Protein AF-A0A846NCL8-F1 (afdb_monomer_lite)

Secondary structure (DSSP, 8-state):
------HHHHHHHTHHHHHHHHHHHHHHH-HHHHHHS-HHHHHHHHHHHHHHHHHHHTT---S-TTSGGGHHHHHHHHHHHHHHHHTT--HHHHHHHHHTHHHHHHHHHHHH-S-HHHHHHHS--

Sequence (125 aa):
MKFRLNTAQLLKEKREHLLETWKENIRATADRTFKLMTLDQFDEETESFVTEFVTAISSENFEDITGPEYQKLVTMLGKISASRAEQGFTPKETSFFIMSFKEAVNKYIGQHVKEPKKMAAEIMI

pLDDT: mean 83.79, std 16.67, range [31.17, 96.94]

Radius of gyration: 15.42 Å; chains: 1; bounding box: 34×25×48 Å

Foldseek 3Di:
DDPPPLLLVLLVVCLVVLLVVLLVLCVVPPPPVPVLDPPVRVSVLSSQLSVLVSQLCNVVPPPDCVDPSNPSNVVSLVVLVVVCVVSPHDPVSSCCSVCSSVVSSLVSVVVVDPDPVVSVVVVPD

Structure (mmCIF, N/CA/C/O backbone):
data_AF-A0A846NCL8-F1
#
_entry.id   AF-A0A846NCL8-F1
#
loop_
_atom_site.group_PDB
_atom_site.id
_atom_site.type_symbol
_atom_site.label_atom_id
_atom_site.label_alt_id
_atom_site.label_comp_id
_atom_site.label_asym_id
_atom_site.label_entity_id
_atom_site.label_seq_id
_atom_site.pdbx_PDB_ins_code
_atom_site.Cartn_x
_atom_site.Cartn_y
_atom_site.Cartn_z
_atom_site.occupancy
_atom_site.B_iso_or_equiv
_atom_site.auth_seq_id
_atom_site.auth_comp_id
_atom_site.auth_asym_id
_atom_site.auth_atom_id
_atom_site.pdbx_PDB_model_num
ATOM 1 N N . MET A 1 1 ? -18.425 -3.274 30.231 1.00 31.17 1 MET A N 1
ATOM 2 C CA . MET A 1 1 ? -17.929 -2.385 29.161 1.00 31.17 1 MET A CA 1
ATOM 3 C C . MET A 1 1 ? -17.108 -3.231 28.191 1.00 31.17 1 MET A C 1
ATOM 5 O O . MET A 1 1 ? -15.997 -3.615 28.527 1.00 31.17 1 MET A O 1
ATOM 9 N N . LYS A 1 2 ? -17.693 -3.667 27.065 1.00 33.72 2 LYS A N 1
ATOM 10 C CA . LYS A 1 2 ? -16.961 -4.431 26.039 1.00 33.72 2 LYS A CA 1
ATOM 11 C C . LYS A 1 2 ? -16.133 -3.423 25.242 1.00 33.72 2 LYS A C 1
ATOM 13 O O . LYS A 1 2 ? -16.725 -2.591 24.564 1.00 33.72 2 LYS A O 1
ATOM 18 N N . PHE A 1 3 ? -14.806 -3.472 25.340 1.00 36.97 3 PHE A N 1
ATOM 19 C CA . PHE A 1 3 ? -13.937 -2.797 24.376 1.00 36.97 3 PHE A CA 1
ATOM 20 C C . PHE A 1 3 ? -14.231 -3.414 23.003 1.00 36.97 3 PHE A C 1
ATOM 22 O O . PHE A 1 3 ? -13.807 -4.533 22.725 1.00 36.97 3 PHE A O 1
ATOM 29 N N . ARG A 1 4 ? -15.031 -2.737 22.175 1.00 45.59 4 ARG A N 1
ATOM 30 C CA . ARG A 1 4 ? -15.033 -3.004 20.738 1.00 45.59 4 ARG A CA 1
ATOM 31 C C . ARG A 1 4 ? -13.761 -2.346 20.220 1.00 45.59 4 ARG A C 1
ATOM 33 O O . ARG A 1 4 ? -13.677 -1.124 20.213 1.00 45.59 4 ARG A O 1
ATOM 40 N N . LEU A 1 5 ? -12.747 -3.142 19.893 1.00 54.50 5 LEU A N 1
ATOM 41 C CA . LEU A 1 5 ? -11.644 -2.649 19.077 1.00 54.50 5 LEU A CA 1
ATOM 42 C C . LEU A 1 5 ? -12.257 -2.243 17.736 1.00 54.50 5 LEU A C 1
ATOM 44 O O . LEU A 1 5 ? -12.775 -3.091 17.017 1.00 54.50 5 LEU A O 1
ATOM 48 N N . ASN A 1 6 ? -12.267 -0.947 17.442 1.00 75.88 6 ASN A N 1
ATOM 49 C CA . ASN A 1 6 ? -12.608 -0.471 16.114 1.00 75.88 6 ASN A CA 1
ATOM 50 C C . ASN A 1 6 ? -11.361 -0.670 15.243 1.00 75.88 6 ASN A C 1
ATOM 52 O O . ASN A 1 6 ? -10.399 0.092 15.344 1.00 75.88 6 ASN A O 1
ATOM 56 N N . THR A 1 7 ? -11.352 -1.741 14.447 1.00 77.38 7 THR A N 1
ATOM 57 C CA . THR A 1 7 ? -10.232 -2.100 13.565 1.00 77.38 7 THR A CA 1
ATOM 58 C C . THR A 1 7 ? -9.860 -0.947 12.635 1.00 77.38 7 THR A C 1
ATOM 60 O O . THR A 1 7 ? -8.677 -0.680 12.442 1.00 77.38 7 THR A O 1
ATOM 63 N N . ALA A 1 8 ? -10.845 -0.208 12.120 1.00 82.94 8 ALA A N 1
ATOM 64 C CA . ALA A 1 8 ? -10.588 0.936 11.258 1.00 82.94 8 ALA A CA 1
ATOM 65 C C . ALA A 1 8 ? -9.894 2.077 12.012 1.00 82.94 8 ALA A C 1
ATOM 67 O O . ALA A 1 8 ? -8.906 2.627 11.526 1.00 82.94 8 ALA A O 1
ATOM 68 N N . GLN A 1 9 ? -10.346 2.385 13.231 1.00 85.31 9 GLN A N 1
ATOM 69 C CA . GLN A 1 9 ? -9.696 3.382 14.081 1.00 85.31 9 GLN A CA 1
ATOM 70 C C . GLN A 1 9 ? -8.257 2.979 14.430 1.00 85.31 9 GLN A C 1
ATOM 72 O O . GLN A 1 9 ? -7.345 3.793 14.299 1.00 85.31 9 GLN A O 1
ATOM 77 N N . LEU A 1 10 ? -8.043 1.716 14.808 1.00 86.00 10 LEU A N 1
ATOM 78 C CA . LEU A 1 10 ? -6.721 1.181 15.126 1.00 86.00 10 LEU A CA 1
ATOM 79 C C . LEU A 1 10 ? -5.758 1.318 13.934 1.00 86.00 10 LEU A C 1
ATOM 81 O O . LEU A 1 10 ? -4.641 1.808 14.094 1.00 86.00 10 LEU A O 1
ATOM 85 N N . LEU A 1 11 ? -6.182 0.901 12.737 1.00 86.56 11 LEU A N 1
ATOM 86 C CA . LEU A 1 11 ? -5.354 0.982 11.531 1.00 86.56 11 LEU A CA 1
ATOM 87 C C . LEU A 1 11 ? -5.119 2.437 11.100 1.00 86.56 11 LEU A C 1
ATOM 89 O O . LEU A 1 11 ? -4.022 2.776 10.656 1.00 86.56 11 LEU A O 1
ATOM 93 N N . LYS A 1 12 ? -6.100 3.323 11.305 1.00 88.94 12 LYS A N 1
ATOM 94 C CA . LYS A 1 12 ? -5.969 4.761 11.042 1.00 88.94 12 LYS A CA 1
ATOM 95 C C . LYS A 1 12 ? -4.942 5.435 11.945 1.00 88.94 12 LYS A C 1
ATOM 97 O O . LYS A 1 12 ? -4.101 6.179 11.448 1.00 88.94 12 LYS A O 1
ATOM 102 N N . GLU A 1 13 ? -4.969 5.155 13.246 1.00 89.75 13 GLU A N 1
ATOM 103 C CA . GLU A 1 13 ? -4.003 5.690 14.219 1.00 89.75 13 GLU A CA 1
ATOM 104 C C . GLU A 1 13 ? -2.565 5.223 13.944 1.00 89.75 13 GLU A C 1
ATOM 106 O O . GLU A 1 13 ? -1.605 5.794 14.462 1.00 89.75 13 GLU A O 1
ATOM 111 N N . LYS A 1 14 ? -2.405 4.153 13.159 1.00 89.75 14 LYS A N 1
ATOM 112 C CA . LYS A 1 14 ? -1.147 3.405 13.025 1.00 89.75 14 LYS A CA 1
ATOM 113 C C . LYS A 1 14 ? -0.690 3.277 11.583 1.00 89.75 14 LYS A C 1
ATOM 115 O O . LYS A 1 14 ? 0.220 2.506 11.288 1.00 89.75 14 LYS A O 1
ATOM 120 N N . ARG A 1 15 ? -1.277 4.092 10.706 1.00 92.88 15 ARG A N 1
ATOM 121 C CA . ARG A 1 15 ? -0.999 4.165 9.271 1.00 92.88 15 ARG A CA 1
ATOM 122 C C . ARG A 1 15 ? 0.497 4.224 8.958 1.00 92.88 15 ARG A C 1
ATOM 124 O O . ARG A 1 15 ? 0.965 3.450 8.136 1.00 92.88 15 ARG A O 1
ATOM 131 N N . GLU A 1 16 ? 1.240 5.105 9.626 1.00 93.44 16 GLU A N 1
ATOM 132 C CA . GLU A 1 16 ? 2.687 5.269 9.402 1.00 93.44 16 GLU A CA 1
ATOM 133 C C . GLU A 1 16 ? 3.465 4.004 9.769 1.00 93.44 16 GLU A C 1
ATOM 135 O O . GLU A 1 16 ? 4.309 3.543 9.010 1.00 93.44 16 GLU A O 1
ATOM 140 N N . HIS A 1 17 ? 3.127 3.376 10.895 1.00 91.12 17 HIS A N 1
ATOM 141 C CA . HIS A 1 17 ? 3.783 2.140 11.308 1.00 91.12 17 HIS A CA 1
ATOM 142 C C . HIS A 1 17 ? 3.468 0.969 10.365 1.00 91.12 17 HIS A C 1
ATOM 144 O O . HIS A 1 17 ? 4.347 0.153 10.083 1.00 91.12 17 HIS A O 1
ATOM 150 N N . LEU A 1 18 ? 2.228 0.887 9.867 1.00 92.44 18 LEU A N 1
ATOM 151 C CA . LEU A 1 18 ? 1.822 -0.097 8.860 1.00 92.44 18 LEU A CA 1
ATOM 152 C C . LEU A 1 18 ? 2.582 0.103 7.548 1.00 92.44 18 LEU A C 1
ATOM 154 O O . LEU A 1 18 ? 3.066 -0.876 6.986 1.00 92.44 18 LEU A O 1
ATOM 158 N N . LEU A 1 19 ? 2.697 1.353 7.091 1.00 95.75 19 LEU A N 1
ATOM 159 C CA . LEU A 1 19 ? 3.434 1.715 5.886 1.00 95.75 19 LEU A CA 1
ATOM 160 C C . LEU A 1 19 ? 4.900 1.295 5.995 1.00 95.75 19 LEU A C 1
ATOM 162 O O . LEU A 1 19 ? 5.378 0.559 5.137 1.00 95.75 19 LEU A O 1
ATOM 166 N N . GLU A 1 20 ? 5.588 1.693 7.066 1.00 94.56 20 GLU A N 1
ATOM 167 C CA . GLU A 1 20 ? 7.001 1.350 7.252 1.00 94.56 20 GLU A CA 1
ATOM 168 C C . GLU A 1 20 ? 7.208 -0.160 7.382 1.00 94.56 20 GLU A C 1
ATOM 170 O O . GLU A 1 20 ? 8.048 -0.726 6.686 1.00 94.56 20 GLU A O 1
ATOM 175 N N . THR A 1 21 ? 6.372 -0.845 8.172 1.00 93.06 21 THR A N 1
ATOM 176 C CA . THR A 1 21 ? 6.431 -2.313 8.299 1.00 93.06 21 THR A CA 1
ATOM 177 C C . THR A 1 21 ? 6.250 -2.996 6.943 1.00 93.06 21 THR A C 1
ATOM 179 O O . THR A 1 21 ? 6.938 -3.965 6.626 1.00 93.06 21 THR A O 1
ATOM 182 N N . TRP A 1 22 ? 5.315 -2.512 6.126 1.00 95.12 22 TRP A N 1
ATOM 183 C CA . TRP A 1 22 ? 5.074 -3.074 4.805 1.00 95.12 22 TRP A CA 1
ATOM 184 C C . TRP A 1 22 ? 6.241 -2.805 3.850 1.00 95.12 22 TRP A C 1
ATOM 186 O O . TRP A 1 22 ? 6.714 -3.737 3.193 1.00 95.12 22 TRP A O 1
ATOM 196 N N . LYS A 1 23 ? 6.763 -1.570 3.827 1.00 93.25 23 LYS A N 1
ATOM 197 C CA . LYS A 1 23 ? 7.934 -1.203 3.023 1.00 93.25 23 LYS A CA 1
ATOM 198 C C . LYS A 1 23 ? 9.146 -2.069 3.390 1.00 93.25 23 LYS A C 1
ATOM 200 O O . LYS A 1 23 ? 9.816 -2.589 2.498 1.00 93.25 23 LYS A O 1
ATOM 205 N N . GLU A 1 24 ? 9.406 -2.278 4.681 1.00 91.94 24 GLU A N 1
ATOM 206 C CA . GLU A 1 24 ? 10.461 -3.170 5.183 1.00 91.94 24 GLU A CA 1
ATOM 207 C C . GLU A 1 24 ? 10.267 -4.625 4.729 1.00 91.94 24 GLU A C 1
ATOM 209 O O . GLU A 1 24 ? 11.208 -5.237 4.218 1.00 91.94 24 GLU A O 1
ATOM 214 N N . ASN A 1 25 ? 9.051 -5.169 4.844 1.00 89.56 25 ASN A N 1
ATOM 215 C CA . ASN A 1 25 ? 8.749 -6.538 4.417 1.00 89.56 25 ASN A CA 1
ATOM 216 C C . ASN A 1 25 ? 8.988 -6.741 2.914 1.00 89.56 25 ASN A C 1
ATOM 218 O O . ASN A 1 25 ? 9.571 -7.752 2.512 1.00 89.56 25 ASN A O 1
ATOM 222 N N . ILE A 1 26 ? 8.582 -5.781 2.074 1.00 89.75 26 ILE A N 1
ATOM 223 C CA . ILE A 1 26 ? 8.835 -5.846 0.629 1.00 89.75 26 ILE A CA 1
ATOM 224 C C . ILE A 1 26 ? 10.344 -5.778 0.367 1.00 89.75 26 ILE A C 1
ATOM 226 O O . ILE A 1 26 ? 10.862 -6.631 -0.354 1.00 89.75 26 ILE A O 1
ATOM 230 N N . ARG A 1 27 ? 11.074 -4.836 0.990 1.00 88.69 27 ARG A N 1
ATOM 231 C CA . ARG A 1 27 ? 12.548 -4.716 0.876 1.00 88.69 27 ARG A CA 1
ATOM 232 C C . ARG A 1 27 ? 13.276 -6.012 1.231 1.00 88.69 27 ARG A C 1
ATOM 234 O O . ARG A 1 27 ? 14.260 -6.347 0.582 1.00 88.69 27 ARG A O 1
ATOM 241 N N . ALA A 1 28 ? 12.772 -6.763 2.207 1.00 86.50 28 ALA A N 1
ATOM 242 C CA . ALA A 1 28 ? 13.361 -8.031 2.626 1.00 86.50 28 ALA A CA 1
ATOM 243 C C . ALA A 1 28 ? 13.059 -9.218 1.688 1.00 86.50 28 ALA A C 1
ATOM 245 O O . ALA A 1 28 ? 13.800 -10.200 1.702 1.00 86.50 28 ALA A O 1
ATOM 246 N N . THR A 1 29 ? 11.978 -9.168 0.900 1.00 80.19 29 THR A N 1
ATOM 247 C CA . THR A 1 29 ? 11.443 -10.352 0.193 1.00 80.19 29 THR A CA 1
ATOM 248 C C . THR A 1 29 ? 11.344 -10.208 -1.329 1.00 80.19 29 THR A C 1
ATOM 250 O O . THR A 1 29 ? 11.250 -11.219 -2.025 1.00 80.19 29 THR A O 1
ATOM 253 N N . ALA A 1 30 ? 11.390 -8.988 -1.873 1.00 75.44 30 ALA A N 1
ATOM 254 C CA . ALA A 1 30 ? 10.991 -8.699 -3.252 1.00 75.44 30 ALA A CA 1
ATOM 255 C C . ALA A 1 30 ? 12.124 -8.133 -4.135 1.00 75.44 30 ALA A C 1
ATOM 257 O O . ALA A 1 30 ? 11.963 -7.100 -4.783 1.00 75.44 30 ALA A O 1
ATOM 258 N N . ASP A 1 31 ? 13.263 -8.829 -4.216 1.00 75.94 31 ASP A N 1
ATOM 259 C CA . ASP A 1 31 ? 14.458 -8.375 -4.961 1.00 75.94 31 ASP A CA 1
ATOM 260 C C . ASP A 1 31 ? 14.176 -8.027 -6.442 1.00 75.94 31 ASP A C 1
ATOM 262 O O . ASP A 1 31 ? 14.647 -7.014 -6.957 1.00 75.94 31 ASP A O 1
ATOM 266 N N . ARG A 1 32 ? 13.342 -8.809 -7.145 1.00 79.81 32 ARG A N 1
ATOM 267 C CA . ARG A 1 32 ? 12.972 -8.502 -8.543 1.00 79.81 32 ARG A CA 1
ATOM 268 C C . ARG A 1 32 ? 12.027 -7.304 -8.666 1.00 79.81 32 ARG A C 1
ATOM 270 O O . ARG A 1 32 ? 12.155 -6.543 -9.621 1.00 79.81 32 ARG A O 1
ATOM 277 N N . THR A 1 33 ? 11.131 -7.101 -7.703 1.00 77.00 33 THR A N 1
ATOM 278 C CA . THR A 1 33 ? 10.207 -5.958 -7.694 1.00 77.00 33 THR A CA 1
ATOM 279 C C . THR A 1 33 ? 10.971 -4.637 -7.650 1.00 77.00 33 THR A C 1
ATOM 281 O O . THR A 1 33 ? 10.665 -3.747 -8.435 1.00 77.00 33 THR A O 1
ATOM 284 N N . PHE A 1 34 ? 12.029 -4.536 -6.836 1.00 78.06 34 PHE A N 1
ATOM 285 C CA . PHE A 1 34 ? 12.898 -3.347 -6.809 1.00 78.06 34 PHE A CA 1
ATOM 286 C C . PHE A 1 34 ? 13.759 -3.168 -8.058 1.00 78.06 34 PHE A C 1
ATOM 288 O O . PHE A 1 34 ? 14.213 -2.064 -8.330 1.00 78.06 34 PHE A O 1
ATOM 295 N N . LYS A 1 35 ? 13.997 -4.227 -8.839 1.00 83.50 35 LYS A N 1
ATOM 296 C CA . LYS A 1 35 ? 14.736 -4.115 -10.107 1.00 83.50 35 LYS A CA 1
ATOM 297 C C . LYS A 1 35 ? 13.890 -3.519 -11.229 1.00 83.50 35 LYS A C 1
ATOM 299 O O . LYS A 1 35 ? 14.447 -2.935 -12.151 1.00 83.50 35 LYS A O 1
ATOM 304 N N . LEU A 1 36 ? 12.572 -3.701 -11.173 1.00 86.75 36 LEU A N 1
ATOM 305 C CA . LEU A 1 36 ? 11.634 -3.239 -12.201 1.00 86.75 36 LEU A CA 1
ATOM 306 C C . LEU A 1 36 ? 10.932 -1.922 -11.834 1.00 86.75 36 LEU A C 1
ATOM 308 O O . LEU A 1 36 ? 10.197 -1.383 -12.652 1.00 86.75 36 LEU A O 1
ATOM 312 N N . MET A 1 37 ? 11.144 -1.415 -10.620 1.00 89.44 37 MET A N 1
ATOM 313 C CA . MET A 1 37 ? 10.469 -0.246 -10.062 1.00 89.44 37 MET A CA 1
ATOM 314 C C . MET A 1 37 ? 11.498 0.751 -9.528 1.00 89.44 37 MET A C 1
ATOM 316 O O . MET A 1 37 ? 12.485 0.357 -8.910 1.00 89.44 37 MET A O 1
ATOM 320 N N . THR A 1 38 ? 11.257 2.047 -9.720 1.00 90.19 38 THR A N 1
ATOM 321 C CA . THR A 1 38 ? 12.087 3.090 -9.099 1.00 90.19 38 THR A CA 1
ATOM 322 C C . THR A 1 38 ? 11.747 3.253 -7.615 1.00 90.19 38 THR A C 1
ATOM 324 O O . THR A 1 38 ? 10.647 2.920 -7.180 1.00 90.19 38 THR A O 1
ATOM 327 N N . LEU A 1 39 ? 12.674 3.791 -6.817 1.00 90.12 39 LEU A N 1
ATOM 328 C CA . LEU A 1 39 ? 12.393 4.078 -5.404 1.00 90.12 39 LEU A CA 1
ATOM 329 C C . LEU A 1 39 ? 11.232 5.069 -5.244 1.00 90.12 39 LEU A C 1
ATOM 331 O O . LEU A 1 39 ? 10.343 4.822 -4.438 1.00 90.12 39 LEU A O 1
ATOM 335 N N . ASP A 1 40 ? 11.179 6.107 -6.079 1.00 93.38 40 ASP A N 1
ATOM 336 C CA . ASP A 1 40 ? 10.093 7.092 -6.046 1.00 93.38 40 ASP A CA 1
ATOM 337 C C . ASP A 1 40 ? 8.730 6.448 -6.337 1.00 93.38 40 ASP A C 1
ATOM 339 O O . ASP A 1 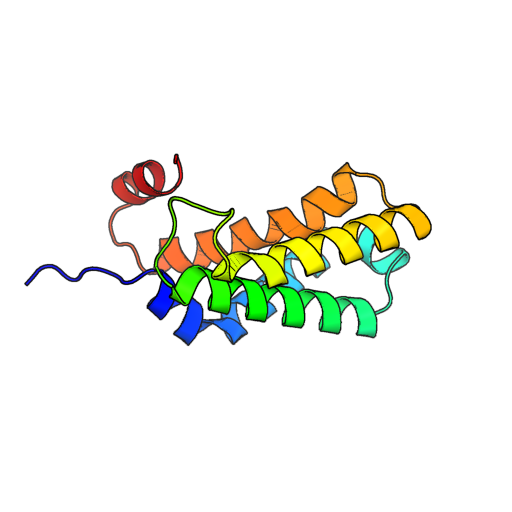40 ? 7.766 6.683 -5.613 1.00 93.38 40 ASP A O 1
ATOM 343 N N . GLN A 1 41 ? 8.657 5.568 -7.345 1.00 92.88 41 GLN A N 1
ATOM 344 C CA . GLN A 1 41 ? 7.431 4.828 -7.654 1.00 92.88 41 GLN A CA 1
ATOM 345 C C . GLN A 1 41 ? 7.023 3.914 -6.495 1.00 92.88 41 GLN A C 1
ATOM 347 O O . GLN A 1 41 ? 5.839 3.788 -6.191 1.00 92.88 41 GLN A O 1
ATOM 352 N N . PHE A 1 42 ? 7.992 3.258 -5.853 1.00 93.12 42 PHE A N 1
ATOM 353 C CA . PHE A 1 42 ? 7.730 2.410 -4.696 1.00 93.12 42 PHE A CA 1
ATOM 354 C C . PHE A 1 42 ? 7.140 3.197 -3.531 1.00 93.12 42 PHE A C 1
ATOM 356 O O . PHE A 1 42 ? 6.136 2.779 -2.948 1.00 93.12 42 PHE A O 1
ATOM 363 N N . ASP A 1 43 ? 7.758 4.325 -3.193 1.00 94.56 43 ASP A N 1
ATOM 364 C CA . ASP A 1 43 ? 7.312 5.165 -2.092 1.00 94.56 43 ASP A CA 1
ATOM 365 C C . ASP A 1 43 ? 5.927 5.760 -2.386 1.00 94.56 43 ASP A C 1
ATOM 367 O O . ASP A 1 43 ? 5.034 5.639 -1.546 1.00 94.56 43 ASP A O 1
ATOM 371 N N . GLU A 1 44 ? 5.694 6.265 -3.601 1.00 95.69 44 GLU A N 1
ATOM 372 C CA . GLU A 1 44 ? 4.396 6.808 -4.016 1.00 95.69 44 GLU A CA 1
ATOM 373 C C . GLU A 1 44 ? 3.282 5.749 -3.992 1.00 95.69 44 GLU A C 1
ATOM 375 O O . GLU A 1 44 ? 2.217 5.981 -3.411 1.00 95.69 44 GLU A O 1
ATOM 380 N N . GLU A 1 45 ? 3.499 4.577 -4.602 1.00 95.00 45 GLU A N 1
ATOM 381 C CA . GLU A 1 45 ? 2.474 3.530 -4.686 1.00 95.00 45 GLU A CA 1
ATOM 382 C C . GLU A 1 45 ? 2.122 2.968 -3.305 1.00 95.00 45 GLU A C 1
ATOM 384 O O . GLU A 1 45 ? 0.945 2.735 -3.014 1.00 95.00 45 GLU A O 1
ATOM 389 N N . THR A 1 46 ? 3.117 2.768 -2.436 1.00 95.75 46 THR A N 1
ATOM 390 C CA . THR A 1 46 ? 2.872 2.244 -1.085 1.00 95.75 46 THR A CA 1
ATOM 391 C C . THR A 1 46 ? 2.147 3.259 -0.200 1.00 95.75 46 THR A C 1
ATOM 393 O O . THR A 1 46 ? 1.178 2.899 0.472 1.00 95.75 46 THR A O 1
ATOM 396 N N . GLU A 1 47 ? 2.544 4.534 -0.231 1.00 96.75 47 GLU A N 1
ATOM 397 C CA . GLU A 1 47 ? 1.879 5.609 0.519 1.00 96.75 47 GLU A CA 1
ATOM 398 C C . GLU A 1 47 ? 0.438 5.821 0.068 1.00 96.75 47 GLU A C 1
ATOM 400 O O . GLU A 1 47 ? -0.481 5.912 0.894 1.00 96.75 47 GLU A O 1
ATOM 405 N N . SER A 1 48 ? 0.236 5.849 -1.247 1.00 96.50 48 SER A N 1
ATOM 406 C CA . SER A 1 48 ? -1.076 6.033 -1.853 1.00 96.50 48 SER A CA 1
ATOM 407 C C . SER A 1 48 ? -1.999 4.863 -1.516 1.00 96.50 48 SER A C 1
ATOM 409 O O . SER A 1 48 ? -3.129 5.078 -1.070 1.00 96.50 48 SER A O 1
ATOM 411 N N . PHE A 1 49 ? -1.509 3.624 -1.635 1.00 96.94 49 PHE A N 1
ATOM 412 C CA . PHE A 1 49 ? -2.289 2.435 -1.303 1.00 96.94 49 PHE A CA 1
ATOM 413 C C . PHE A 1 49 ? -2.701 2.416 0.170 1.00 96.94 49 PHE A C 1
ATOM 415 O O . PHE A 1 49 ? -3.882 2.242 0.469 1.00 96.94 49 PHE A O 1
ATOM 422 N N . VAL A 1 50 ? -1.763 2.631 1.100 1.00 96.19 50 VAL A N 1
ATOM 423 C CA . VAL A 1 50 ? -2.069 2.615 2.540 1.00 96.19 50 VAL A CA 1
ATOM 424 C C . VAL A 1 50 ? -3.069 3.718 2.898 1.00 96.19 50 VAL A C 1
ATOM 426 O O . VAL A 1 50 ? -3.981 3.491 3.696 1.00 96.19 50 VAL A O 1
ATOM 429 N N . THR A 1 51 ? -2.937 4.899 2.294 1.00 95.56 51 THR A N 1
ATOM 430 C CA . THR A 1 51 ? -3.851 6.025 2.517 1.00 95.56 51 THR A CA 1
ATOM 431 C C . THR A 1 51 ? -5.269 5.714 2.047 1.00 95.56 51 THR A C 1
ATOM 433 O O . THR A 1 51 ? -6.219 5.881 2.819 1.00 95.56 51 THR A O 1
ATOM 436 N N . GLU A 1 52 ? -5.429 5.235 0.814 1.00 96.06 52 GLU A N 1
ATOM 437 C CA . GLU A 1 52 ? -6.748 4.904 0.266 1.00 96.06 52 GLU A CA 1
ATOM 438 C C . GLU A 1 52 ? -7.359 3.683 0.959 1.00 96.06 52 GLU A C 1
ATOM 440 O O . GLU A 1 52 ? -8.551 3.685 1.251 1.00 96.06 52 GLU A O 1
ATOM 445 N N . PHE A 1 53 ? -6.551 2.681 1.320 1.00 95.00 53 PHE A N 1
ATOM 446 C CA . PHE A 1 53 ? -7.010 1.528 2.091 1.00 95.00 53 PHE A CA 1
ATOM 447 C C . PHE A 1 53 ? -7.575 1.953 3.447 1.00 95.00 53 PHE A C 1
ATOM 449 O O . PHE A 1 53 ? -8.720 1.631 3.756 1.00 95.00 53 PHE A O 1
ATOM 456 N N . VAL A 1 54 ? -6.810 2.720 4.236 1.00 93.25 54 VAL A N 1
ATOM 457 C CA . VAL A 1 54 ? -7.250 3.221 5.550 1.00 93.25 54 VAL A CA 1
ATOM 458 C C . VAL A 1 54 ? -8.498 4.097 5.421 1.00 93.25 54 VAL A C 1
ATOM 460 O O . VAL A 1 54 ? -9.390 4.028 6.268 1.00 93.25 54 VAL A O 1
ATOM 463 N N . THR A 1 55 ? -8.581 4.905 4.363 1.00 93.31 55 THR A N 1
ATOM 464 C CA . THR A 1 55 ? -9.750 5.749 4.084 1.00 93.31 55 THR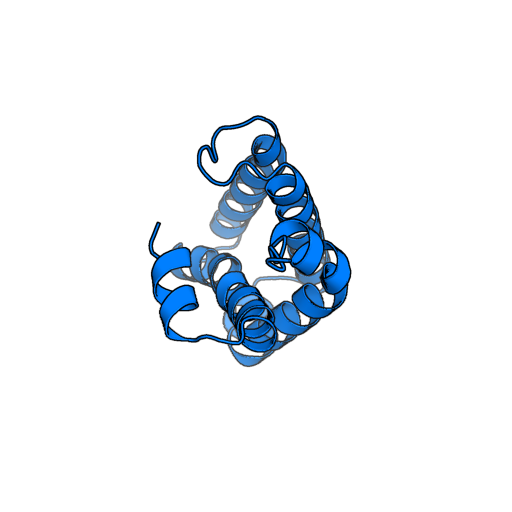 A CA 1
ATOM 465 C C . THR A 1 55 ? -10.987 4.904 3.796 1.00 93.31 55 THR A C 1
ATOM 467 O O . THR A 1 55 ? -12.021 5.132 4.420 1.00 93.31 55 THR A O 1
ATOM 470 N N . ALA A 1 56 ? -10.873 3.905 2.918 1.00 93.38 56 ALA A N 1
ATOM 471 C CA . ALA A 1 56 ? -11.977 3.026 2.548 1.00 93.38 56 ALA A CA 1
ATOM 472 C C . ALA A 1 56 ? -12.529 2.268 3.764 1.00 93.38 56 ALA A C 1
ATOM 474 O O . ALA A 1 56 ? -13.727 2.319 4.034 1.00 93.38 56 ALA A O 1
ATOM 475 N N . ILE A 1 57 ? -11.653 1.657 4.571 1.00 90.50 57 ILE A N 1
ATOM 476 C CA . ILE A 1 57 ? -12.082 0.889 5.752 1.00 90.50 57 ILE A CA 1
ATOM 477 C C . ILE A 1 57 ? -12.610 1.766 6.894 1.00 90.50 57 ILE A C 1
ATOM 479 O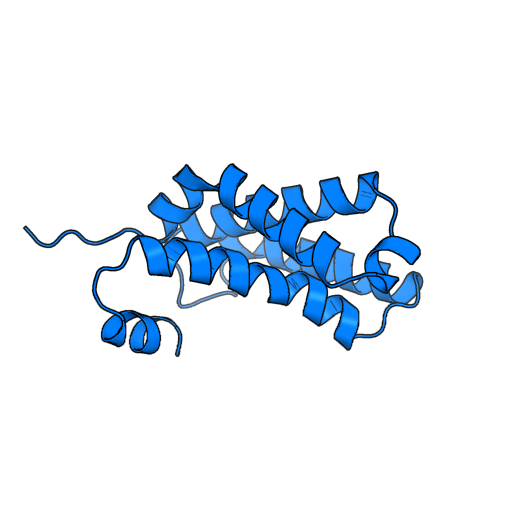 O . ILE A 1 57 ? -13.308 1.269 7.773 1.00 90.50 57 ILE A O 1
ATOM 483 N N . SER A 1 58 ? -12.291 3.068 6.903 1.00 89.75 58 SER A N 1
ATOM 484 C CA . SER A 1 58 ? -12.808 4.023 7.898 1.00 89.75 58 SER A CA 1
ATOM 485 C C . SER A 1 58 ? -14.313 4.268 7.771 1.00 89.75 58 SER A C 1
ATOM 487 O O . SER A 1 58 ? -14.900 4.848 8.680 1.00 89.75 58 SER A O 1
ATOM 489 N N . SER A 1 59 ? -14.933 3.830 6.672 1.00 89.31 59 SER A N 1
ATOM 490 C CA . SER A 1 59 ? -16.391 3.766 6.523 1.00 89.31 59 SER A CA 1
ATOM 491 C C . SER A 1 59 ? -17.047 2.697 7.408 1.00 89.31 59 SER A C 1
ATOM 493 O O . SER A 1 59 ? -18.261 2.725 7.583 1.00 89.31 59 SER A O 1
ATOM 495 N N . GLU A 1 60 ? -16.257 1.752 7.936 1.00 85.88 60 GLU A N 1
ATOM 496 C CA . GLU A 1 60 ? -16.711 0.530 8.613 1.00 85.88 60 GLU A CA 1
ATOM 497 C C . GLU A 1 60 ? -17.572 -0.407 7.740 1.00 85.88 60 GLU A C 1
ATOM 499 O O . GLU A 1 60 ? -18.107 -1.393 8.249 1.00 85.88 60 GLU A O 1
ATOM 504 N N . ASN A 1 61 ? -17.671 -0.164 6.427 1.00 87.38 61 ASN A N 1
ATOM 505 C CA . ASN A 1 61 ? -18.297 -1.096 5.495 1.00 87.38 61 ASN A CA 1
ATOM 506 C C . ASN A 1 61 ? -17.301 -2.184 5.081 1.00 87.38 61 ASN A C 1
ATOM 508 O O . ASN A 1 61 ? -16.567 -2.020 4.119 1.00 87.38 61 ASN A O 1
ATOM 512 N N . PHE A 1 62 ? -17.281 -3.304 5.798 1.00 85.56 62 PHE A N 1
ATOM 513 C CA . PHE A 1 62 ? -16.421 -4.446 5.460 1.00 85.56 62 PHE A CA 1
ATOM 514 C C . PHE A 1 62 ? -17.112 -5.505 4.588 1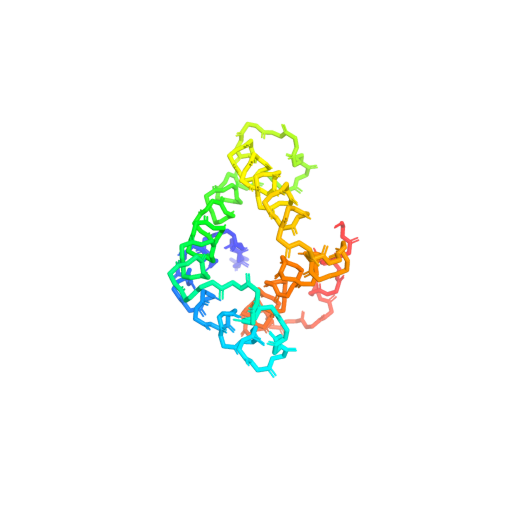.00 85.56 62 PHE A C 1
ATOM 516 O O . PHE A 1 62 ? -16.456 -6.446 4.150 1.00 85.56 62 PHE A O 1
ATOM 523 N N . GLU A 1 63 ? -18.423 -5.383 4.367 1.00 86.75 63 GLU A N 1
ATOM 524 C CA . GLU A 1 63 ? -19.242 -6.416 3.718 1.00 86.75 63 GLU A CA 1
ATOM 525 C C . GLU A 1 63 ? -19.421 -6.171 2.215 1.00 86.75 63 GLU A C 1
ATOM 527 O O . GLU A 1 63 ? -19.547 -7.126 1.450 1.00 86.75 63 GLU A O 1
ATOM 532 N N . ASP A 1 64 ? -19.395 -4.908 1.779 1.00 90.50 64 ASP A N 1
ATOM 533 C CA . ASP A 1 64 ? -19.550 -4.535 0.374 1.00 90.50 64 ASP A CA 1
ATOM 534 C C . ASP A 1 64 ? -18.356 -3.723 -0.137 1.00 90.50 64 ASP A C 1
ATOM 536 O O . ASP A 1 64 ? -18.323 -2.494 -0.085 1.00 90.50 64 ASP A O 1
ATOM 540 N N . ILE A 1 65 ? -17.389 -4.432 -0.720 1.00 88.56 65 ILE A N 1
ATOM 541 C CA . ILE A 1 65 ? -16.202 -3.833 -1.345 1.00 88.56 65 ILE A CA 1
ATOM 542 C C . ILE A 1 65 ? -16.493 -3.117 -2.676 1.00 88.56 65 ILE A C 1
ATOM 544 O O . ILE A 1 65 ? -15.578 -2.560 -3.283 1.00 88.56 65 ILE A O 1
ATOM 548 N N . THR A 1 66 ? -17.736 -3.159 -3.171 1.00 92.69 66 THR A N 1
ATOM 549 C CA . THR A 1 66 ? -18.170 -2.418 -4.368 1.00 92.69 66 THR A CA 1
ATOM 550 C C . THR A 1 66 ? -18.738 -1.040 -4.029 1.00 92.69 66 THR A C 1
ATOM 552 O O . THR A 1 66 ? -19.046 -0.258 -4.932 1.00 92.69 66 THR A O 1
ATOM 555 N N . GLY A 1 67 ? -18.818 -0.720 -2.733 1.00 94.69 67 GLY A N 1
ATOM 556 C CA . GLY A 1 67 ? -19.255 0.570 -2.227 1.00 94.69 67 GLY A CA 1
ATOM 557 C C . GLY A 1 67 ? -18.380 1.748 -2.691 1.00 94.69 67 GLY A C 1
ATOM 558 O O . GLY A 1 67 ? -17.201 1.587 -3.037 1.00 94.69 67 GLY A O 1
ATOM 559 N N . PRO A 1 68 ? -18.935 2.973 -2.699 1.00 96.19 68 PRO A N 1
ATOM 560 C CA . PRO A 1 68 ? -18.256 4.167 -3.205 1.00 96.19 68 PRO A CA 1
ATOM 561 C C . PRO A 1 68 ? -16.945 4.497 -2.469 1.00 96.19 68 PRO A C 1
ATOM 563 O O . PRO A 1 68 ? -16.024 5.052 -3.071 1.00 96.19 68 PRO A O 1
ATOM 566 N N . GLU A 1 69 ? -16.822 4.135 -1.193 1.00 94.81 69 GLU A N 1
ATOM 567 C CA . GLU A 1 69 ? -15.612 4.284 -0.378 1.00 94.81 69 GLU A CA 1
ATOM 568 C C . GLU A 1 69 ? -14.415 3.476 -0.906 1.00 94.81 69 GLU A C 1
ATOM 570 O O . GLU A 1 69 ? -13.271 3.876 -0.694 1.00 94.81 69 GLU A O 1
ATOM 575 N N . TYR A 1 70 ? -14.659 2.392 -1.650 1.00 96.62 70 TYR A N 1
ATOM 576 C CA . TYR A 1 70 ? -13.621 1.547 -2.244 1.00 96.62 70 TYR A CA 1
ATOM 577 C C . TYR A 1 70 ? -13.241 1.967 -3.665 1.00 96.62 70 TYR A C 1
ATOM 579 O O . TYR A 1 70 ? -12.195 1.555 -4.169 1.00 96.62 70 TYR A O 1
ATOM 587 N N . GLN A 1 71 ? -14.035 2.821 -4.318 1.00 96.75 71 GLN A N 1
ATOM 588 C CA . GLN A 1 71 ? -13.857 3.161 -5.732 1.00 96.75 71 GLN A CA 1
ATOM 589 C C . GLN A 1 71 ? -12.456 3.708 -6.040 1.00 96.75 71 GLN A C 1
ATOM 591 O O . GLN A 1 71 ? -11.850 3.341 -7.052 1.00 96.75 71 GLN A O 1
ATOM 596 N N . LYS A 1 72 ? -11.915 4.576 -5.174 1.00 96.44 72 LYS A N 1
ATOM 597 C CA . LYS A 1 72 ? -10.563 5.134 -5.341 1.00 96.44 72 LYS A CA 1
ATOM 598 C C . LYS A 1 72 ? -9.484 4.061 -5.223 1.00 96.44 72 LYS A C 1
ATOM 600 O O . LYS A 1 72 ? -8.616 3.986 -6.092 1.00 96.44 72 LYS A O 1
ATOM 605 N N . LEU A 1 73 ? -9.588 3.203 -4.208 1.00 96.38 73 LEU A N 1
ATOM 606 C CA . LEU A 1 73 ? -8.676 2.083 -3.990 1.00 96.38 73 LEU A CA 1
ATOM 607 C C . LEU A 1 73 ? -8.691 1.111 -5.179 1.00 96.38 73 LEU A C 1
ATOM 609 O O . LEU A 1 73 ? -7.638 0.785 -5.720 1.00 96.38 73 LEU A O 1
ATOM 613 N N . VAL A 1 74 ? -9.874 0.705 -5.649 1.00 95.75 74 VAL A N 1
ATOM 614 C CA . VAL A 1 74 ? -10.027 -0.192 -6.810 1.00 95.75 74 VAL A CA 1
ATOM 615 C C . VAL A 1 74 ? -9.457 0.443 -8.081 1.00 95.75 74 VAL A C 1
ATOM 617 O O . VAL A 1 74 ? -8.730 -0.208 -8.832 1.00 95.75 74 VAL A O 1
ATOM 620 N N . THR A 1 75 ? -9.722 1.732 -8.307 1.00 96.38 75 THR A N 1
ATOM 621 C CA . THR A 1 75 ? -9.177 2.468 -9.461 1.00 96.38 75 THR A CA 1
ATOM 622 C C . THR A 1 75 ? -7.647 2.510 -9.423 1.00 96.38 75 THR A C 1
ATOM 624 O O . THR A 1 75 ? -6.995 2.304 -10.447 1.00 96.38 75 THR A O 1
ATOM 627 N N . MET A 1 76 ? -7.062 2.753 -8.249 1.00 96.31 76 MET A N 1
ATOM 628 C CA . MET A 1 76 ? -5.613 2.736 -8.042 1.00 96.31 76 MET A CA 1
ATOM 629 C C . MET A 1 76 ? -5.015 1.353 -8.309 1.00 96.31 76 MET A C 1
ATOM 631 O O . MET A 1 76 ? -4.049 1.246 -9.060 1.00 96.31 76 MET A O 1
ATOM 635 N N . LEU A 1 77 ? -5.617 0.291 -7.768 1.00 95.62 77 LEU A N 1
ATOM 636 C CA . LEU A 1 77 ? -5.181 -1.088 -8.003 1.00 95.62 77 LEU A CA 1
ATOM 637 C C . LEU A 1 77 ? -5.229 -1.469 -9.489 1.00 95.62 77 LEU A C 1
ATOM 639 O O . LEU A 1 77 ? -4.329 -2.153 -9.981 1.00 95.62 77 LEU A O 1
ATOM 643 N N . GLY A 1 78 ? -6.237 -0.985 -10.221 1.00 96.12 78 GLY A N 1
ATOM 644 C CA . GLY A 1 78 ? -6.321 -1.139 -11.673 1.00 96.12 78 GLY A CA 1
ATOM 645 C C . GLY A 1 78 ? -5.158 -0.462 -12.404 1.00 96.12 78 GLY A C 1
ATOM 646 O O . GLY A 1 78 ? -4.531 -1.083 -13.263 1.00 96.12 78 GLY A O 1
ATOM 647 N N . LYS A 1 79 ? -4.814 0.776 -12.023 1.00 95.88 79 LYS A N 1
ATOM 648 C CA . LYS A 1 79 ? -3.667 1.509 -12.591 1.00 95.88 79 LYS A CA 1
ATOM 649 C C . LYS A 1 79 ? -2.336 0.814 -12.306 1.00 95.88 79 LYS A C 1
ATOM 651 O O . LYS A 1 79 ? -1.544 0.646 -13.230 1.00 95.88 79 LYS A O 1
ATOM 656 N N . ILE A 1 80 ? -2.119 0.365 -11.067 1.00 94.19 80 ILE A N 1
ATOM 657 C CA . ILE A 1 80 ? -0.923 -0.403 -10.688 1.00 94.19 80 ILE A CA 1
ATOM 658 C C . ILE A 1 80 ? -0.842 -1.670 -11.542 1.00 94.19 80 ILE A C 1
ATOM 660 O O . ILE A 1 80 ? 0.186 -1.938 -12.153 1.00 94.19 80 ILE A O 1
ATOM 664 N N . SER A 1 81 ? -1.936 -2.427 -11.654 1.00 94.88 81 SER A N 1
ATOM 665 C CA . SER A 1 81 ? -1.956 -3.675 -12.427 1.00 94.88 81 SER A CA 1
ATOM 666 C C . SER A 1 81 ? -1.633 -3.454 -13.908 1.00 94.88 81 SER A C 1
ATOM 668 O O . SER A 1 81 ? -0.825 -4.193 -14.469 1.00 94.88 81 SER A O 1
ATOM 670 N N . ALA A 1 82 ? -2.211 -2.418 -14.527 1.00 95.50 82 ALA A N 1
ATOM 671 C CA . ALA A 1 82 ? -1.928 -2.055 -15.915 1.00 95.50 82 ALA A CA 1
ATOM 672 C C . ALA A 1 82 ? -0.458 -1.647 -16.108 1.00 95.50 82 ALA A C 1
ATOM 674 O O . ALA A 1 82 ? 0.230 -2.206 -16.959 1.00 95.50 82 ALA A O 1
ATOM 675 N N . SER A 1 83 ? 0.053 -0.753 -15.255 1.00 93.75 83 SER A N 1
ATOM 676 C CA . SER A 1 83 ? 1.444 -0.294 -15.330 1.00 93.75 83 SER A CA 1
ATOM 677 C C . SER A 1 83 ? 2.445 -1.436 -15.116 1.00 93.75 83 SER A C 1
ATOM 679 O O . SER A 1 83 ? 3.460 -1.532 -15.803 1.00 93.75 83 SER A O 1
ATOM 681 N N . ARG A 1 84 ? 2.150 -2.364 -14.200 1.00 92.75 84 ARG A N 1
ATOM 682 C CA . ARG A 1 84 ? 2.993 -3.537 -13.932 1.00 92.75 84 ARG A CA 1
ATOM 683 C C . ARG A 1 84 ? 3.035 -4.503 -15.116 1.00 92.75 84 ARG A C 1
ATOM 685 O O . ARG A 1 84 ? 4.101 -5.051 -15.395 1.00 92.75 84 ARG A O 1
ATOM 692 N N . ALA A 1 85 ? 1.927 -4.676 -15.837 1.00 94.12 85 ALA A N 1
ATOM 693 C CA . ALA A 1 85 ? 1.907 -5.470 -17.064 1.00 94.12 85 ALA A CA 1
ATOM 694 C C . ALA A 1 85 ? 2.817 -4.864 -18.150 1.00 94.12 85 ALA A C 1
ATOM 696 O O . ALA A 1 85 ? 3.587 -5.591 -18.774 1.00 94.12 85 ALA A O 1
ATOM 697 N N . GLU A 1 86 ? 2.793 -3.538 -18.319 1.00 94.06 86 GLU A N 1
ATOM 698 C CA . GLU A 1 86 ? 3.666 -2.814 -19.260 1.00 94.06 86 GLU A CA 1
ATOM 699 C C . GLU A 1 86 ? 5.153 -2.919 -18.883 1.00 94.06 86 GLU A C 1
ATOM 701 O O . GLU A 1 86 ? 6.013 -3.043 -19.752 1.00 94.06 86 GLU A O 1
ATOM 706 N N . GLN A 1 87 ? 5.459 -2.935 -17.583 1.00 92.44 87 GLN A N 1
ATOM 707 C CA . GLN A 1 87 ? 6.818 -3.084 -17.050 1.00 92.44 87 GLN A CA 1
ATOM 708 C C . GLN A 1 87 ? 7.324 -4.544 -17.029 1.00 92.44 87 GLN A C 1
ATOM 710 O O . GLN A 1 87 ? 8.459 -4.801 -16.624 1.00 92.44 87 GLN A O 1
ATOM 715 N N . GLY A 1 88 ? 6.507 -5.521 -17.443 1.00 93.06 88 GLY A N 1
ATOM 716 C CA . GLY A 1 88 ? 6.907 -6.932 -17.519 1.00 93.06 88 GLY A CA 1
ATOM 717 C C . GLY A 1 88 ? 6.865 -7.698 -16.188 1.00 93.06 88 GLY A C 1
ATOM 718 O O . GLY A 1 88 ? 7.528 -8.734 -16.045 1.00 93.06 88 GLY A O 1
ATOM 719 N N . PHE A 1 89 ? 6.091 -7.216 -15.212 1.00 93.38 89 PHE A N 1
ATOM 720 C CA . PHE A 1 89 ? 5.770 -7.994 -14.016 1.00 93.38 89 PHE A CA 1
ATOM 721 C C . PHE A 1 89 ? 4.869 -9.171 -14.379 1.00 93.38 89 PHE A C 1
ATOM 723 O O . PHE A 1 89 ? 3.972 -9.079 -15.218 1.00 93.38 89 PHE A O 1
ATOM 730 N N . THR A 1 90 ? 5.066 -10.287 -13.689 1.00 91.69 90 THR A N 1
ATOM 731 C CA . THR A 1 90 ? 4.109 -11.389 -13.735 1.00 91.69 90 THR A CA 1
ATOM 732 C C . THR A 1 90 ? 2.890 -11.068 -12.862 1.00 91.69 90 THR A C 1
ATOM 734 O O . THR A 1 90 ? 3.032 -10.397 -11.836 1.00 91.69 90 THR A O 1
ATOM 737 N N . PRO A 1 91 ? 1.701 -11.625 -13.166 1.00 90.19 91 PRO A N 1
ATOM 738 C CA . PRO A 1 91 ? 0.524 -11.475 -12.303 1.00 90.19 91 PRO A CA 1
ATOM 739 C C . PRO A 1 91 ? 0.782 -11.889 -10.847 1.00 90.19 91 PRO A C 1
ATOM 741 O O . PRO A 1 91 ? 0.250 -11.291 -9.914 1.00 90.19 91 PRO A O 1
ATOM 744 N N . LYS A 1 92 ? 1.646 -12.894 -10.646 1.00 90.62 92 LYS A N 1
ATOM 745 C CA . LYS A 1 92 ? 2.064 -13.357 -9.320 1.00 90.62 92 LYS A CA 1
ATOM 746 C C . LYS A 1 92 ? 2.834 -12.281 -8.552 1.00 90.62 92 LYS A C 1
ATOM 748 O O . LYS A 1 92 ? 2.600 -12.125 -7.361 1.00 90.62 92 LYS A O 1
ATOM 753 N N . GLU A 1 93 ? 3.732 -11.550 -9.204 1.00 89.69 93 GLU A N 1
ATOM 754 C CA . GLU A 1 93 ? 4.509 -10.482 -8.560 1.00 89.69 93 GLU A CA 1
ATOM 755 C C . GLU A 1 93 ? 3.634 -9.280 -8.211 1.00 89.69 93 GLU A C 1
ATOM 757 O O . GLU A 1 93 ? 3.731 -8.763 -7.100 1.00 89.69 93 GLU A O 1
ATOM 762 N N . THR A 1 94 ? 2.726 -8.889 -9.110 1.00 91.56 94 THR A N 1
ATOM 763 C CA . THR A 1 94 ? 1.733 -7.840 -8.832 1.00 91.56 94 THR A CA 1
ATOM 764 C C . THR A 1 94 ? 0.851 -8.219 -7.644 1.00 91.56 94 THR A C 1
ATOM 766 O O . THR A 1 94 ? 0.659 -7.417 -6.731 1.00 91.56 94 THR A O 1
ATOM 769 N N . SER A 1 95 ? 0.352 -9.460 -7.615 1.00 89.94 95 SER A N 1
ATOM 770 C CA . SER A 1 95 ? -0.441 -9.960 -6.490 1.00 89.94 95 SER A CA 1
ATOM 771 C C . SER A 1 95 ? 0.375 -10.000 -5.200 1.00 89.94 95 SER A C 1
ATOM 773 O O . SER A 1 95 ? -0.120 -9.546 -4.174 1.00 89.94 95 SER A O 1
ATOM 775 N N . PHE A 1 96 ? 1.620 -10.484 -5.242 1.00 89.19 96 PHE A N 1
ATOM 776 C CA . PHE A 1 96 ? 2.488 -10.550 -4.068 1.00 89.19 96 PHE A CA 1
ATOM 777 C C . PHE A 1 96 ? 2.718 -9.169 -3.450 1.00 89.19 96 PHE A C 1
ATOM 779 O O . PHE A 1 96 ? 2.586 -9.024 -2.237 1.00 89.19 96 PHE A O 1
ATOM 786 N N . PHE A 1 97 ? 2.991 -8.152 -4.272 1.00 90.69 97 PHE A N 1
ATOM 787 C CA . PHE A 1 97 ? 3.170 -6.778 -3.806 1.00 90.69 97 PHE A CA 1
ATOM 788 C C . PHE A 1 97 ? 1.971 -6.312 -2.966 1.00 90.69 97 PHE A C 1
ATOM 790 O O . PHE A 1 97 ? 2.147 -5.994 -1.793 1.00 90.69 97 PHE A O 1
ATOM 797 N N . ILE A 1 98 ? 0.749 -6.383 -3.503 1.00 91.25 98 ILE A N 1
ATOM 798 C CA . ILE A 1 98 ? -0.463 -5.949 -2.786 1.00 91.25 98 ILE A CA 1
ATOM 799 C C . ILE A 1 98 ? -0.782 -6.863 -1.593 1.00 91.25 98 ILE A C 1
ATOM 801 O O . ILE A 1 98 ? -1.070 -6.387 -0.497 1.00 91.25 98 ILE A O 1
ATOM 805 N N . MET A 1 99 ? -0.703 -8.183 -1.771 1.00 90.50 99 MET A N 1
ATOM 806 C CA . MET A 1 99 ? -1.065 -9.154 -0.732 1.00 90.50 99 MET A CA 1
ATOM 807 C C . MET A 1 99 ? -0.100 -9.146 0.454 1.00 90.50 99 MET A C 1
ATOM 809 O O . MET A 1 99 ? -0.524 -9.444 1.570 1.00 90.50 99 MET A O 1
ATOM 813 N N . SER A 1 100 ? 1.164 -8.763 0.254 1.00 91.38 100 SER A N 1
ATOM 814 C CA . SER A 1 100 ? 2.142 -8.636 1.343 1.00 91.38 100 SER A CA 1
ATOM 815 C C . SER A 1 100 ? 1.742 -7.584 2.388 1.00 91.38 100 SER A C 1
ATOM 817 O O . SER A 1 100 ? 2.135 -7.691 3.550 1.00 91.38 100 SER A O 1
ATOM 819 N N . PHE A 1 101 ? 0.870 -6.626 2.043 1.00 94.19 101 PHE A N 1
ATOM 820 C CA . PHE A 1 101 ? 0.318 -5.679 3.015 1.00 94.19 101 PHE A CA 1
ATOM 821 C C . PHE A 1 101 ? -0.504 -6.373 4.109 1.00 94.19 101 PHE A C 1
ATOM 823 O O . PHE A 1 101 ? -0.491 -5.955 5.270 1.00 94.19 101 PHE A O 1
ATOM 830 N N . LYS A 1 102 ? -1.173 -7.487 3.774 1.00 91.19 102 LYS A N 1
ATOM 831 C CA . LYS A 1 102 ? -1.949 -8.285 4.735 1.00 91.19 102 LYS A CA 1
ATOM 832 C C . LYS A 1 102 ? -1.085 -8.748 5.908 1.00 91.19 102 LYS A C 1
ATOM 834 O O . LYS A 1 102 ? -1.578 -8.829 7.029 1.00 91.19 102 LYS A O 1
ATOM 839 N N . GLU A 1 103 ? 0.196 -9.027 5.682 1.00 87.44 103 GLU A N 1
ATOM 840 C CA . GLU A 1 103 ? 1.120 -9.434 6.743 1.00 87.44 103 GLU A CA 1
ATOM 841 C C . GLU A 1 103 ? 1.381 -8.298 7.737 1.00 87.44 103 GLU A C 1
ATOM 843 O O . GLU A 1 103 ? 1.357 -8.531 8.947 1.00 87.44 103 GLU A O 1
ATOM 848 N N . ALA A 1 104 ? 1.555 -7.065 7.246 1.00 89.62 104 ALA A N 1
ATOM 849 C CA . ALA A 1 104 ? 1.715 -5.883 8.091 1.00 89.62 104 ALA A CA 1
ATOM 850 C C . ALA A 1 104 ? 0.456 -5.632 8.940 1.00 89.62 104 ALA A C 1
ATOM 852 O O . ALA A 1 104 ? 0.551 -5.437 10.154 1.00 89.62 104 ALA A O 1
ATOM 853 N N . VAL A 1 105 ? -0.728 -5.737 8.327 1.00 89.25 105 VAL A N 1
ATOM 854 C CA . VAL A 1 105 ? -2.020 -5.615 9.023 1.00 89.25 105 VAL A CA 1
ATOM 855 C C . VAL A 1 105 ? -2.193 -6.711 10.075 1.00 89.25 105 VAL A C 1
ATOM 857 O O . VAL A 1 105 ? -2.495 -6.411 11.229 1.00 89.25 105 VAL A O 1
ATOM 860 N N . ASN A 1 106 ? -1.953 -7.976 9.722 1.00 86.06 106 ASN A N 1
ATOM 861 C CA . ASN A 1 106 ? -2.089 -9.110 10.638 1.00 86.06 106 ASN A CA 1
ATOM 862 C C . ASN A 1 106 ? -1.141 -9.004 11.830 1.00 86.06 106 ASN A C 1
ATOM 864 O O . ASN A 1 106 ? -1.555 -9.236 12.966 1.00 86.06 106 ASN A O 1
ATOM 868 N N . LYS A 1 107 ? 0.122 -8.634 11.586 1.00 82.94 107 LYS A N 1
ATOM 869 C CA . LYS A 1 107 ? 1.107 -8.397 12.646 1.00 82.94 107 LYS A CA 1
ATOM 870 C C . LYS A 1 107 ? 0.596 -7.339 13.618 1.00 82.94 107 LYS A C 1
ATOM 872 O O . LYS A 1 107 ? 0.692 -7.522 14.829 1.00 82.94 107 LYS A O 1
ATOM 877 N N . TYR A 1 108 ? 0.011 -6.266 13.094 1.00 81.56 108 TYR A N 1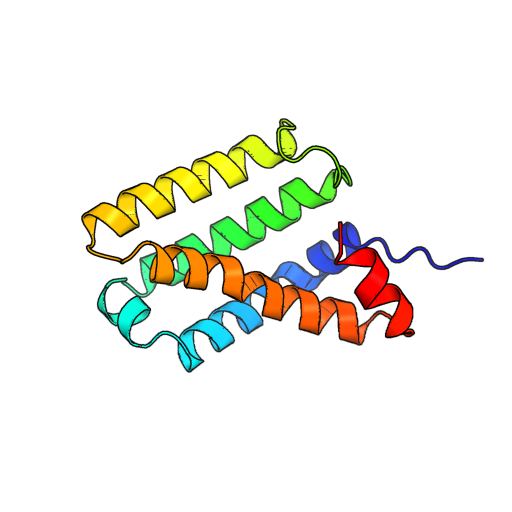
ATOM 878 C CA . TYR A 1 108 ? -0.456 -5.159 13.910 1.00 81.56 108 TYR A CA 1
ATOM 879 C C . TYR A 1 108 ? -1.736 -5.482 14.698 1.00 81.56 108 TYR A C 1
ATOM 881 O O . TYR A 1 108 ? -1.790 -5.268 15.912 1.00 81.56 108 TYR A O 1
ATOM 889 N N . ILE A 1 109 ? -2.742 -6.073 14.048 1.00 80.56 109 ILE A N 1
ATOM 890 C CA . ILE A 1 109 ? -3.983 -6.514 14.704 1.00 80.56 109 ILE A CA 1
ATOM 891 C C . ILE A 1 109 ? -3.678 -7.587 15.758 1.00 80.56 109 ILE A C 1
ATOM 893 O O . ILE A 1 109 ? -4.153 -7.492 16.890 1.00 80.56 109 ILE A O 1
ATOM 897 N N . GLY A 1 110 ? -2.831 -8.569 15.436 1.00 76.44 110 GLY A N 1
ATOM 898 C CA . GLY A 1 110 ? -2.466 -9.659 16.346 1.00 76.44 110 GLY A CA 1
ATOM 899 C C . GLY A 1 110 ? -1.779 -9.194 17.635 1.00 76.44 110 GLY A C 1
ATOM 900 O O . GLY A 1 110 ? -1.952 -9.817 18.677 1.00 76.44 110 GLY A O 1
ATOM 901 N N . GLN A 1 111 ? -1.059 -8.068 17.606 1.00 74.81 111 GLN A N 1
ATOM 902 C CA . GLN A 1 111 ? -0.472 -7.459 18.808 1.00 74.81 111 GLN A CA 1
ATOM 903 C C . GLN A 1 111 ? -1.514 -6.816 19.742 1.00 74.81 111 GLN A C 1
ATOM 905 O O . GLN A 1 111 ? -1.251 -6.665 20.934 1.00 74.81 111 GLN A O 1
ATOM 910 N N . HIS A 1 112 ? -2.685 -6.435 19.223 1.00 68.88 112 HIS A N 1
ATOM 911 C CA . HIS A 1 112 ? -3.706 -5.678 19.960 1.00 68.88 112 HIS A CA 1
ATOM 912 C C . HIS A 1 112 ? -4.949 -6.519 20.304 1.00 68.88 112 HIS A C 1
ATOM 914 O O . HIS A 1 112 ? -5.744 -6.126 21.161 1.00 68.88 112 HIS A O 1
ATOM 920 N N . VAL A 1 113 ? -5.098 -7.706 19.708 1.00 63.91 113 VAL A N 1
ATOM 921 C CA . VAL A 1 113 ? -6.162 -8.669 20.019 1.00 63.91 113 VAL A CA 1
ATOM 922 C C . VAL A 1 113 ? -5.644 -9.711 21.016 1.00 63.91 113 VAL A C 1
ATOM 924 O O . VAL A 1 113 ? -4.830 -10.567 20.687 1.00 63.91 113 VAL A O 1
ATOM 927 N N . LYS A 1 114 ? -6.151 -9.677 22.256 1.00 54.59 114 LYS A N 1
ATOM 928 C CA . LYS A 1 114 ? -5.739 -10.580 23.356 1.00 54.59 114 LYS A CA 1
ATOM 929 C C . LYS A 1 114 ? -6.140 -12.061 23.182 1.00 54.59 114 LYS A C 1
ATOM 931 O O . LYS A 1 114 ? -5.797 -12.871 24.038 1.00 54.59 114 LYS A O 1
ATOM 936 N N . GLU A 1 115 ? -6.851 -12.440 22.116 1.00 50.78 115 GLU A N 1
ATOM 937 C CA . GLU A 1 115 ? -7.379 -13.801 21.925 1.00 50.78 115 GLU A CA 1
ATOM 938 C C . GLU A 1 115 ? -7.119 -14.354 20.503 1.00 50.78 115 GLU A C 1
ATOM 940 O O . GLU A 1 115 ? -7.864 -14.038 19.572 1.00 50.78 115 GLU A O 1
ATOM 945 N N . PRO A 1 116 ? -6.138 -15.263 20.323 1.00 48.28 116 PRO A N 1
ATOM 946 C CA . PRO A 1 116 ? -5.784 -15.839 19.017 1.00 48.28 116 PRO A CA 1
ATOM 947 C C . PRO A 1 116 ? -6.942 -16.564 18.310 1.00 48.28 116 PRO A C 1
ATOM 949 O O . PRO A 1 116 ? -7.009 -16.600 17.085 1.00 48.28 116 PRO A O 1
ATOM 952 N N . LYS A 1 117 ? -7.884 -17.135 19.077 1.00 50.50 117 LYS A N 1
ATOM 953 C CA . LYS A 1 117 ? -9.037 -17.879 18.538 1.00 50.50 117 LYS A CA 1
ATOM 954 C C . LYS A 1 117 ? -10.103 -16.984 17.896 1.00 50.50 117 LYS A C 1
ATOM 956 O O . LYS A 1 117 ? -10.827 -17.464 17.032 1.00 50.50 117 LYS A O 1
ATOM 961 N N . LYS A 1 118 ? -10.191 -15.704 18.277 1.00 50.19 118 LYS A N 1
ATOM 962 C CA . LYS A 1 118 ? -11.081 -14.729 17.621 1.00 50.19 118 LYS A CA 1
ATOM 963 C C . LYS A 1 118 ? -10.487 -14.177 16.330 1.00 50.19 118 LYS A C 1
ATOM 965 O O . LYS A 1 118 ? -11.218 -13.992 15.369 1.00 50.19 118 LYS A O 1
ATOM 970 N N . MET A 1 119 ? -9.163 -14.031 16.277 1.00 44.59 119 MET A N 1
ATOM 971 C CA . MET A 1 119 ? -8.448 -13.555 15.089 1.00 44.59 119 MET A CA 1
ATOM 972 C C . MET A 1 119 ? -8.679 -14.457 13.865 1.00 44.59 119 MET A C 1
ATOM 974 O O . MET A 1 119 ? -8.930 -13.962 12.773 1.00 44.59 119 MET A O 1
ATOM 978 N N . ALA A 1 120 ? -8.660 -15.783 14.037 1.00 48.53 120 ALA A N 1
ATOM 979 C CA . ALA A 1 120 ? -8.941 -16.712 12.939 1.00 48.53 120 ALA A CA 1
ATOM 980 C C . ALA A 1 120 ? -10.404 -16.644 12.457 1.00 48.53 120 ALA A C 1
ATOM 982 O O . ALA A 1 120 ? -10.658 -16.822 11.272 1.00 48.53 120 ALA A O 1
ATOM 983 N N . ALA A 1 121 ? -11.351 -16.369 13.358 1.00 49.50 121 ALA A N 1
ATOM 984 C CA . ALA A 1 121 ? -12.770 -16.262 13.024 1.00 49.50 121 ALA A CA 1
ATOM 985 C C . ALA A 1 121 ? -13.120 -14.937 12.319 1.00 49.50 121 ALA A C 1
ATOM 987 O O . ALA A 1 121 ? -14.019 -14.919 11.489 1.00 49.50 121 ALA A O 1
ATOM 988 N N . GLU A 1 122 ? -12.403 -13.850 12.620 1.00 46.06 122 GLU A N 1
ATOM 989 C CA . GLU A 1 122 ? -12.626 -12.522 12.023 1.00 46.06 122 GLU A CA 1
ATOM 990 C C . GLU A 1 122 ? -11.906 -12.327 10.672 1.00 46.06 122 GLU A C 1
ATOM 992 O O . GLU A 1 122 ? -12.284 -11.449 9.908 1.00 46.06 122 GLU A O 1
ATOM 997 N N . ILE A 1 123 ? -10.892 -13.145 10.348 1.00 45.88 123 ILE A N 1
ATOM 998 C CA . ILE A 1 123 ? -10.111 -13.060 9.091 1.00 45.88 123 ILE A CA 1
ATOM 999 C C . ILE A 1 123 ? -10.621 -14.041 8.005 1.00 45.88 123 ILE A C 1
ATOM 1001 O O . ILE A 1 123 ? -10.165 -13.987 6.864 1.00 45.88 123 ILE A O 1
ATOM 1005 N N . MET A 1 124 ? -11.551 -14.945 8.337 1.00 37.88 124 MET A N 1
ATOM 1006 C CA . MET A 1 124 ? -12.114 -15.961 7.424 1.00 37.88 124 MET A CA 1
ATOM 1007 C C . MET A 1 124 ? -13.470 -15.577 6.800 1.00 37.88 124 MET A C 1
ATOM 1009 O O . MET A 1 124 ? -14.260 -16.462 6.473 1.00 37.88 124 MET A O 1
ATOM 1013 N N . ILE A 1 125 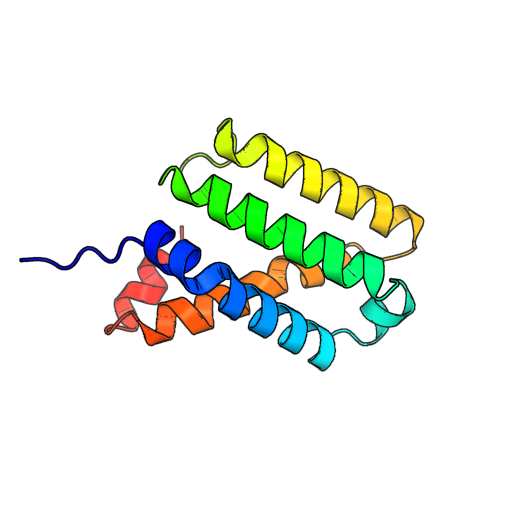? -13.732 -14.283 6.613 1.00 38.09 125 ILE A N 1
ATOM 1014 C CA . ILE A 1 125 ? -14.859 -13.796 5.800 1.00 38.09 125 ILE A CA 1
ATOM 1015 C C . ILE A 1 125 ? -14.311 -13.292 4.467 1.00 38.09 125 ILE A C 1
ATOM 1017 O O . ILE A 1 125 ? -13.299 -12.554 4.504 1.00 38.09 125 ILE A O 1
#